Protein AF-A0A3B9V2V2-F1 (afdb_monomer)

Radius of gyration: 20.89 Å; Cα contacts (8 Å, |Δi|>4): 101; chains: 1; bounding box: 49×34×67 Å

Solvent-accessible surface area (backbone atoms only — not comparable to full-atom values): 7565 Å² total; per-residue (Å²): 134,82,87,67,61,62,62,59,53,50,52,55,47,56,77,64,36,74,60,54,59,53,50,50,52,48,49,52,52,49,53,48,48,67,77,40,52,89,53,51,57,28,72,75,66,72,53,63,90,64,72,67,82,76,51,96,62,40,66,53,38,53,55,37,10,54,26,52,71,70,73,42,82,70,58,86,73,35,63,84,42,43,74,61,19,50,52,49,24,52,36,51,76,71,72,45,60,74,63,61,51,54,65,50,51,46,53,53,48,53,53,49,29,53,51,33,22,52,51,25,25,75,74,68,34,64,68,42,5,63,75,58,73

pLDDT: mean 76.07, std 14.74, range [40.25, 96.0]

Foldseek 3Di:
DPPPPVVVVVVVVVLVDPVVVVVVVVVLVVVLCVVCVVLVVCVVPVDCPDADDQPPCNCLLLVLLVCVLVVHDRDDCSVVVVVSSVVNVVCVVVVGGPSVVSVVVVVVVVVVLQVQLVVLCVPPHNVRSVVRD

Secondary structure (DSSP, 8-state):
--TTHHHHHHHHHHHT-HHHHHHHHHHHHHHHHHHHHHHHHHHHHS--SS-----TTHHHHHHHHHHHHTTPPP-GGGGGGHHHHHHHHHHHHTT--GGGHHHHHHHHHHHHHHHHHHHHHHHH-HHHHHHH-

Structure (mmCIF, N/CA/C/O backbone):
data_AF-A0A3B9V2V2-F1
#
_entry.id   AF-A0A3B9V2V2-F1
#
loop_
_atom_site.group_PDB
_atom_site.id
_atom_site.type_symbol
_atom_site.label_atom_id
_atom_site.label_alt_id
_atom_site.label_comp_id
_atom_site.label_asym_id
_atom_site.label_entity_id
_atom_site.label_seq_id
_atom_site.pdbx_PDB_ins_code
_atom_site.Cartn_x
_atom_site.Cartn_y
_atom_site.Cartn_z
_atom_site.occupancy
_atom_site.B_iso_or_equiv
_atom_site.auth_seq_id
_atom_site.auth_comp_id
_atom_site.auth_asym_id
_atom_site.auth_atom_id
_atom_site.pdbx_PDB_model_num
ATOM 1 N N . MET A 1 1 ? -30.157 4.416 45.518 1.00 40.25 1 MET A N 1
ATOM 2 C CA . MET A 1 1 ? -28.997 5.048 44.842 1.00 40.25 1 MET A CA 1
ATOM 3 C C . MET A 1 1 ? -28.331 4.044 43.904 1.00 40.25 1 MET A C 1
ATOM 5 O O . MET A 1 1 ? -27.650 3.155 44.404 1.00 40.25 1 MET A O 1
ATOM 9 N N . PRO A 1 2 ? -28.497 4.127 42.573 1.00 45.81 2 PRO A N 1
ATOM 10 C CA . PRO A 1 2 ? -27.805 3.218 41.669 1.00 45.81 2 PRO A CA 1
ATOM 11 C C . PRO A 1 2 ? -26.429 3.802 41.303 1.00 45.81 2 PRO A C 1
ATOM 13 O O . PRO A 1 2 ? -26.309 4.652 40.427 1.00 45.81 2 PRO A O 1
ATOM 16 N N . LYS A 1 3 ? -25.365 3.344 41.975 1.00 50.94 3 LYS A N 1
ATOM 17 C CA . LYS A 1 3 ? -23.966 3.765 41.728 1.00 50.94 3 LYS A CA 1
ATOM 18 C C . LYS A 1 3 ? -23.361 3.228 40.408 1.00 50.94 3 LYS A C 1
ATOM 20 O O . LYS A 1 3 ? -22.206 3.509 40.110 1.00 50.94 3 LYS A O 1
ATOM 25 N N . GLY A 1 4 ? -24.118 2.475 39.601 1.00 50.97 4 GLY A N 1
ATOM 26 C CA . GLY A 1 4 ? -23.610 1.774 38.407 1.00 50.97 4 GLY A CA 1
ATOM 27 C C . GLY A 1 4 ? -23.836 2.459 37.050 1.00 50.97 4 GLY A C 1
ATOM 28 O O . GLY A 1 4 ? -23.168 2.113 36.079 1.00 50.97 4 GLY A O 1
ATOM 29 N N . LEU A 1 5 ? -24.741 3.441 36.955 1.00 50.25 5 LEU A N 1
ATOM 30 C CA . LEU A 1 5 ? -25.126 4.062 35.672 1.00 50.25 5 LEU A CA 1
ATOM 31 C C . LEU A 1 5 ? -24.109 5.095 35.150 1.00 50.25 5 LEU A C 1
ATOM 33 O O . LEU A 1 5 ? -23.993 5.291 33.941 1.00 50.25 5 LEU A O 1
ATOM 37 N N . GLY A 1 6 ? -23.326 5.718 36.037 1.00 54.25 6 GLY A N 1
ATOM 38 C CA . GLY A 1 6 ? -22.378 6.780 35.673 1.00 54.25 6 GLY A CA 1
ATOM 39 C C . GLY A 1 6 ? -21.171 6.301 34.859 1.00 54.25 6 GLY A C 1
ATOM 40 O O . GLY A 1 6 ? -20.802 6.944 33.881 1.00 54.25 6 GLY A O 1
ATOM 41 N N . ARG A 1 7 ? -20.580 5.144 35.201 1.00 54.62 7 ARG A N 1
ATOM 42 C CA . ARG A 1 7 ? -19.408 4.601 34.478 1.00 54.62 7 ARG A CA 1
ATOM 43 C C . ARG A 1 7 ? -19.747 4.146 33.062 1.00 54.62 7 ARG A C 1
ATOM 45 O O . ARG A 1 7 ? -18.973 4.400 32.147 1.00 54.62 7 ARG A O 1
ATOM 52 N N . ARG A 1 8 ? -20.910 3.514 32.879 1.00 52.88 8 ARG A N 1
ATOM 53 C CA . ARG A 1 8 ? -21.389 3.046 31.569 1.00 52.88 8 ARG A CA 1
ATOM 54 C C . ARG A 1 8 ? -21.654 4.226 30.624 1.00 52.88 8 ARG A C 1
ATOM 56 O O . ARG A 1 8 ? -21.234 4.186 29.473 1.00 52.88 8 ARG A O 1
ATOM 63 N N . ASN A 1 9 ? -22.241 5.308 31.142 1.00 54.72 9 ASN A N 1
ATOM 64 C CA . ASN A 1 9 ? -22.446 6.553 30.395 1.00 54.72 9 ASN A CA 1
ATOM 65 C C . ASN A 1 9 ? -21.149 7.316 30.100 1.00 54.72 9 ASN A C 1
ATOM 67 O O . ASN A 1 9 ? -21.037 7.917 29.036 1.00 54.72 9 ASN A O 1
ATOM 71 N N . LEU A 1 10 ? -20.162 7.285 31.001 1.00 59.78 10 LEU A N 1
ATOM 72 C CA . LEU A 1 10 ? -18.853 7.896 30.758 1.00 59.78 10 LEU A CA 1
ATOM 73 C C . LEU A 1 10 ? -18.091 7.159 29.647 1.00 59.78 10 LEU A C 1
ATOM 75 O O . LEU A 1 10 ? -17.550 7.801 28.754 1.00 59.78 10 LEU A O 1
ATOM 79 N N . PHE A 1 11 ? -18.110 5.822 29.659 1.00 59.09 11 PHE A N 1
ATOM 80 C CA . PHE A 1 11 ? -17.496 4.994 28.616 1.00 59.09 11 PHE A CA 1
ATOM 81 C C . PHE A 1 11 ? -18.161 5.205 27.251 1.00 59.09 11 PHE A C 1
ATOM 83 O O . PHE A 1 11 ? -17.473 5.386 26.252 1.00 59.09 11 PHE A O 1
ATOM 90 N N . LEU A 1 12 ? -19.497 5.251 27.208 1.00 57.34 12 LEU A N 1
ATOM 91 C CA . LEU A 1 12 ? -20.249 5.530 25.980 1.00 57.34 12 LEU A CA 1
ATOM 92 C C . LEU A 1 12 ? -20.009 6.952 25.450 1.00 57.34 12 LEU A C 1
ATOM 94 O O . LEU A 1 12 ? -19.950 7.133 24.234 1.00 57.34 12 LEU A O 1
ATOM 98 N N . ARG A 1 13 ? -19.830 7.942 26.339 1.00 58.06 13 ARG A N 1
ATOM 99 C CA . ARG A 1 13 ? -19.462 9.322 25.975 1.00 58.06 13 ARG A CA 1
ATOM 100 C C . ARG A 1 13 ? -18.031 9.439 25.464 1.00 58.06 13 ARG A C 1
ATOM 102 O O . ARG A 1 13 ? -17.817 10.138 24.483 1.00 58.06 13 ARG A O 1
ATOM 109 N N . LEU A 1 14 ? -17.078 8.747 26.089 1.00 57.69 14 LEU A N 1
ATOM 110 C CA . LEU A 1 14 ? -15.701 8.664 25.598 1.00 57.69 14 LEU A CA 1
ATOM 111 C C . LEU A 1 14 ? -15.674 8.018 24.212 1.00 57.69 14 LEU A C 1
ATOM 113 O O . LEU A 1 14 ? -15.084 8.581 23.309 1.00 57.69 14 LEU A O 1
ATOM 117 N N . LEU A 1 15 ? -16.409 6.925 23.995 1.00 55.62 15 LEU A N 1
ATOM 118 C CA . LEU A 1 15 ? -16.502 6.251 22.693 1.00 55.62 15 LEU A CA 1
ATOM 119 C C . LEU A 1 15 ? -17.176 7.103 21.596 1.00 55.62 15 LEU A C 1
ATOM 121 O O . LEU A 1 15 ? -16.993 6.832 20.414 1.00 55.62 15 LEU A O 1
ATOM 125 N N . HIS A 1 16 ? -17.969 8.112 21.975 1.00 56.38 16 HIS A N 1
ATOM 126 C CA . HIS A 1 16 ? -18.594 9.076 21.058 1.00 56.38 16 HIS A CA 1
ATOM 127 C C . HIS A 1 16 ? -17.773 10.345 20.841 1.00 56.38 16 HIS A C 1
ATOM 129 O O . HIS A 1 16 ? -18.225 11.252 20.145 1.00 56.38 16 HIS A O 1
ATOM 135 N N . TRP A 1 17 ? -16.586 10.427 21.434 1.00 58.00 17 TRP A N 1
ATOM 136 C CA . TRP A 1 17 ? -15.776 11.627 21.404 1.00 58.00 17 TRP A CA 1
ATOM 137 C C . TRP A 1 17 ? -15.146 11.786 20.009 1.00 58.00 17 TRP A C 1
ATOM 139 O O . TRP A 1 17 ? -14.308 10.965 19.637 1.00 58.00 17 TRP A O 1
ATOM 149 N N . PRO A 1 18 ? -15.492 12.828 19.229 1.00 59.84 18 PRO A N 1
ATOM 150 C CA . PRO A 1 18 ? -14.992 13.002 17.856 1.00 59.84 18 PRO A CA 1
ATOM 151 C C . PRO A 1 18 ? -13.461 13.125 17.799 1.00 59.84 18 PRO A C 1
ATOM 153 O O . PRO A 1 18 ? -12.827 12.813 16.797 1.00 59.84 18 PRO A O 1
ATOM 156 N N . HIS A 1 19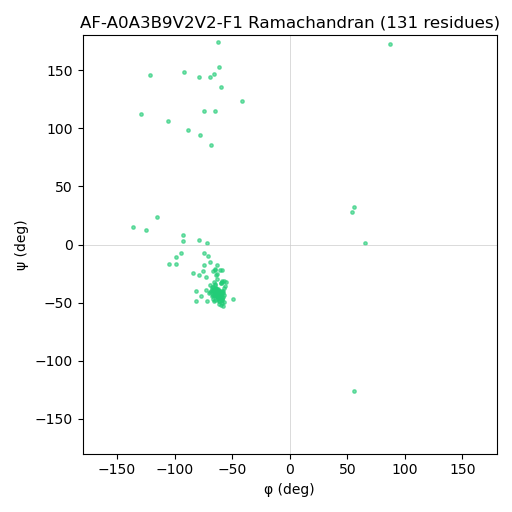 ? -12.844 13.516 18.914 1.00 63.72 19 HIS A N 1
ATOM 157 C CA . HIS A 1 19 ? -11.393 13.591 19.038 1.00 63.72 19 HIS A CA 1
ATOM 158 C C . HIS A 1 19 ? -10.703 12.224 19.178 1.00 63.72 19 HIS A C 1
ATOM 160 O O . HIS A 1 19 ? -9.512 12.163 18.913 1.00 63.72 19 HIS A O 1
ATOM 166 N N . LEU A 1 20 ? -11.395 11.130 19.537 1.00 64.56 20 LEU A N 1
ATOM 167 C CA . LEU A 1 20 ? -10.769 9.795 19.553 1.00 64.56 20 LEU A CA 1
ATOM 168 C C . LEU A 1 20 ? -10.397 9.325 18.146 1.00 64.56 20 LEU A C 1
ATOM 170 O O . LEU A 1 20 ? -9.324 8.763 17.959 1.00 64.56 20 LEU A O 1
ATOM 174 N N . GLU A 1 21 ? -11.259 9.586 17.164 1.00 62.75 21 GLU A N 1
ATOM 175 C CA . GLU A 1 21 ? -10.996 9.264 15.757 1.00 62.75 21 GLU A CA 1
ATOM 176 C C . GLU A 1 21 ? -9.813 10.087 15.233 1.00 62.75 21 GLU A C 1
ATOM 178 O O . GLU A 1 21 ? -8.908 9.548 14.599 1.00 62.75 21 GLU A O 1
ATOM 183 N N . LEU A 1 22 ? -9.753 11.372 15.603 1.00 66.94 22 LEU A N 1
ATOM 184 C CA . LEU A 1 22 ? -8.618 12.245 15.300 1.00 66.94 22 LEU A CA 1
ATOM 185 C C . LEU A 1 22 ? -7.320 11.778 15.973 1.00 66.94 22 LEU A C 1
ATOM 187 O O . LEU A 1 22 ? -6.267 11.804 15.344 1.00 66.94 22 LEU A O 1
ATOM 191 N N . CYS A 1 23 ? -7.383 11.334 17.232 1.00 71.56 23 CYS A N 1
ATOM 192 C CA . CYS A 1 23 ? -6.238 10.778 17.950 1.00 71.56 23 CYS A CA 1
ATOM 193 C C . CYS A 1 23 ? -5.751 9.472 17.312 1.00 71.56 23 CYS A C 1
ATOM 195 O O . CYS A 1 23 ? -4.546 9.294 17.172 1.00 71.56 23 CYS A O 1
ATOM 197 N N . GLY A 1 24 ? -6.658 8.586 16.890 1.00 69.62 24 GLY A N 1
ATOM 198 C CA . GLY A 1 24 ? -6.309 7.354 16.177 1.00 69.62 24 GLY A CA 1
ATOM 199 C C . GLY A 1 24 ? -5.630 7.636 14.837 1.00 69.62 24 GLY A C 1
ATOM 200 O O . GLY A 1 24 ? -4.571 7.080 14.551 1.00 69.62 24 GLY A O 1
ATOM 201 N N . LEU A 1 25 ? -6.175 8.576 14.058 1.00 68.69 25 LEU A N 1
ATOM 202 C CA . LEU A 1 25 ? -5.571 9.027 12.803 1.00 68.69 25 LEU A CA 1
ATOM 203 C C . LEU A 1 25 ? -4.185 9.651 13.034 1.00 68.69 25 LEU A C 1
ATOM 205 O O . LEU A 1 25 ? -3.241 9.339 12.312 1.00 68.69 25 LEU A O 1
ATOM 209 N N . LEU A 1 26 ? -4.045 10.493 14.062 1.00 75.06 26 LEU A N 1
ATOM 210 C CA . LEU A 1 26 ? -2.762 11.075 14.462 1.00 75.06 26 LEU A CA 1
ATOM 211 C C . LEU A 1 26 ? -1.744 9.994 14.819 1.00 75.06 26 LEU A C 1
ATOM 213 O O . LEU A 1 26 ? -0.623 10.053 14.331 1.00 75.06 26 LEU A O 1
ATOM 217 N N . VAL A 1 27 ? -2.131 8.990 15.609 1.00 78.00 27 VAL A N 1
ATOM 218 C CA . VAL A 1 27 ? -1.252 7.868 15.963 1.00 78.00 27 VAL A CA 1
ATOM 219 C C . VAL A 1 27 ? -0.831 7.096 14.715 1.00 78.00 27 VAL A C 1
ATOM 221 O O . VAL A 1 27 ? 0.359 6.837 14.557 1.00 78.00 27 VAL A O 1
ATOM 224 N N . LEU A 1 28 ? -1.754 6.785 13.800 1.00 71.56 28 LEU A N 1
ATOM 225 C CA . LEU A 1 28 ? -1.438 6.108 12.536 1.00 71.56 28 LEU A CA 1
ATOM 226 C C . LEU A 1 28 ? -0.444 6.914 11.689 1.00 71.56 28 LEU A C 1
ATOM 228 O O . LEU A 1 28 ? 0.566 6.369 11.243 1.00 71.56 28 LEU A O 1
ATOM 232 N N . ILE A 1 29 ? -0.682 8.218 11.525 1.00 72.88 29 ILE A N 1
ATOM 233 C CA . ILE A 1 29 ? 0.215 9.119 10.790 1.00 72.88 29 ILE A CA 1
ATOM 234 C C . ILE A 1 29 ? 1.579 9.209 11.485 1.00 72.88 29 ILE A C 1
ATOM 236 O O . ILE A 1 29 ? 2.612 9.126 10.827 1.00 72.88 29 ILE A O 1
ATOM 240 N N . THR A 1 30 ? 1.618 9.345 12.811 1.00 76.75 30 THR A N 1
ATOM 241 C CA . THR A 1 30 ? 2.871 9.427 13.574 1.00 76.75 30 THR A CA 1
ATOM 242 C C . THR A 1 30 ? 3.669 8.129 13.491 1.00 76.75 30 THR A C 1
ATOM 244 O O . THR A 1 30 ? 4.859 8.175 13.189 1.00 76.75 30 THR A O 1
ATOM 247 N N . VAL A 1 31 ? 3.040 6.969 13.709 1.00 75.38 31 VAL A N 1
ATOM 248 C CA . VAL A 1 31 ? 3.694 5.657 13.579 1.00 75.38 31 VAL A CA 1
ATOM 249 C C . VAL A 1 31 ? 4.243 5.486 12.170 1.00 75.38 31 VAL A C 1
ATOM 251 O O . VAL A 1 31 ? 5.376 5.037 12.007 1.00 75.38 31 VAL A O 1
ATOM 254 N N . PHE A 1 32 ? 3.481 5.895 11.159 1.00 72.94 32 PHE A N 1
ATOM 255 C CA . PHE A 1 32 ? 3.936 5.862 9.783 1.00 72.94 32 PHE A CA 1
ATOM 256 C C . PHE A 1 32 ? 5.167 6.742 9.540 1.00 72.94 32 PHE A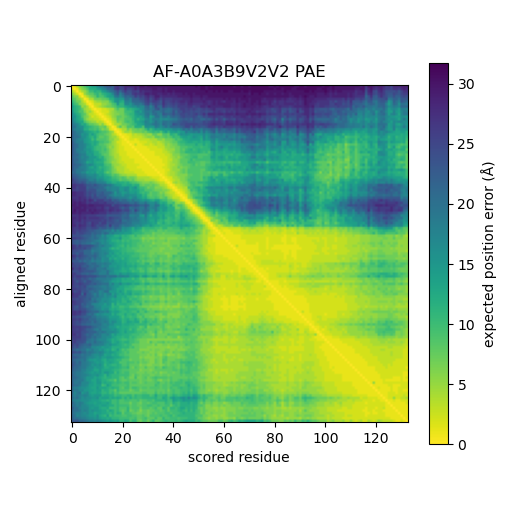 C 1
ATOM 258 O O . PHE A 1 32 ? 6.159 6.261 8.992 1.00 72.94 32 PHE A O 1
ATOM 265 N N . LEU A 1 33 ? 5.120 8.012 9.952 1.00 72.94 33 LEU A N 1
ATOM 266 C CA . LEU A 1 33 ? 6.235 8.942 9.775 1.00 72.94 33 LEU A CA 1
ATOM 267 C C . LEU A 1 33 ? 7.484 8.434 10.498 1.00 72.94 33 LEU A C 1
ATOM 269 O O . LEU A 1 33 ? 8.565 8.465 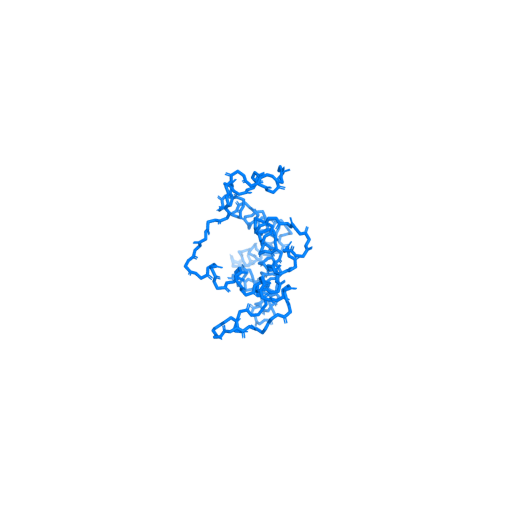9.925 1.00 72.94 33 LEU A O 1
ATOM 273 N N . ILE A 1 34 ? 7.337 7.891 11.711 1.00 74.81 34 ILE A N 1
ATOM 274 C CA . ILE A 1 34 ? 8.445 7.299 12.472 1.00 74.81 34 ILE A CA 1
ATOM 275 C C . ILE A 1 34 ? 9.005 6.066 11.767 1.00 74.81 34 ILE A C 1
ATOM 277 O O . ILE A 1 34 ? 10.216 5.905 11.697 1.00 74.81 34 ILE A O 1
ATOM 281 N N . ARG A 1 35 ? 8.161 5.173 11.244 1.00 68.94 35 ARG A N 1
ATOM 282 C CA . ARG A 1 35 ? 8.638 3.957 10.566 1.00 68.94 35 ARG A CA 1
ATOM 283 C C . ARG A 1 35 ? 9.376 4.254 9.268 1.00 68.94 35 ARG A C 1
ATOM 285 O O . ARG A 1 35 ? 10.185 3.436 8.849 1.00 68.94 35 ARG A O 1
ATOM 292 N N . ASN A 1 36 ? 9.115 5.410 8.667 1.00 67.00 36 ASN A N 1
ATOM 293 C CA . ASN A 1 36 ? 9.582 5.722 7.327 1.00 67.00 36 ASN A CA 1
ATOM 294 C C . ASN A 1 36 ? 10.394 7.015 7.225 1.00 67.00 36 ASN A C 1
ATOM 296 O O . ASN A 1 36 ? 10.658 7.479 6.118 1.00 67.00 36 ASN A O 1
ATOM 300 N N . TYR A 1 37 ? 10.812 7.597 8.352 1.00 69.69 37 TYR A N 1
ATOM 301 C CA . TYR A 1 37 ? 11.462 8.911 8.385 1.00 69.69 37 TYR A CA 1
ATOM 302 C C . TYR A 1 37 ? 12.706 8.998 7.489 1.00 69.69 37 TYR A C 1
ATOM 304 O O . TYR A 1 37 ? 12.959 10.041 6.895 1.00 69.69 37 TYR A O 1
ATOM 312 N N . HIS A 1 38 ? 13.436 7.889 7.336 1.00 60.91 38 HIS A N 1
ATOM 313 C CA . HIS A 1 38 ? 14.603 7.780 6.460 1.00 60.91 38 HIS A CA 1
ATOM 314 C C . HIS A 1 38 ? 14.285 7.980 4.969 1.00 60.91 38 HIS A C 1
ATOM 316 O O . HIS A 1 38 ? 15.156 8.389 4.211 1.00 60.91 38 HIS A O 1
ATOM 322 N N . VAL A 1 39 ? 13.047 7.707 4.552 1.00 60.59 39 VAL A N 1
ATOM 323 C CA . VAL A 1 39 ? 12.599 7.744 3.148 1.00 60.59 39 VAL A CA 1
ATOM 324 C C . VAL A 1 39 ? 11.756 8.994 2.864 1.00 60.59 39 VAL A C 1
ATOM 326 O O . VAL A 1 39 ? 11.605 9.409 1.718 1.00 60.59 39 VAL A O 1
ATOM 329 N N . VAL A 1 40 ? 11.248 9.666 3.906 1.00 62.81 40 VAL A N 1
ATOM 330 C CA . VAL A 1 40 ? 10.479 10.918 3.774 1.00 62.81 40 VAL A CA 1
ATOM 331 C C . VAL A 1 40 ? 11.291 12.017 3.073 1.00 62.81 40 VAL A C 1
ATOM 333 O O . VAL A 1 40 ? 10.721 12.799 2.317 1.00 62.81 40 VAL A O 1
ATOM 336 N N . GLY A 1 41 ? 12.617 12.047 3.245 1.00 56.38 41 GLY A N 1
ATOM 337 C CA . GLY A 1 41 ? 13.494 12.966 2.507 1.00 56.38 41 GLY A CA 1
ATOM 338 C C . GLY A 1 41 ? 13.420 12.774 0.986 1.00 56.38 41 GLY A C 1
ATOM 339 O O . GLY A 1 41 ? 13.295 13.752 0.250 1.00 56.38 41 GLY A O 1
ATOM 340 N N . ALA A 1 42 ? 13.380 11.526 0.511 1.00 58.12 42 ALA A N 1
ATOM 341 C CA . ALA A 1 42 ? 13.276 11.216 -0.916 1.00 58.12 42 ALA A CA 1
ATOM 342 C C . ALA A 1 42 ? 11.934 11.671 -1.524 1.00 58.12 42 ALA A C 1
ATOM 344 O O . ALA A 1 42 ? 11.892 12.119 -2.670 1.00 58.12 42 ALA A O 1
ATOM 345 N N . LEU A 1 43 ? 10.849 11.641 -0.737 1.00 58.53 43 LEU A N 1
ATOM 346 C CA . LEU A 1 43 ? 9.532 12.155 -1.140 1.00 58.53 43 LEU A CA 1
ATOM 347 C C . LEU A 1 43 ? 9.507 13.681 -1.312 1.00 58.53 43 LEU A C 1
ATOM 349 O O . LEU A 1 43 ? 8.812 14.181 -2.192 1.00 58.53 43 LEU A O 1
ATOM 353 N N . VAL A 1 44 ? 10.239 14.422 -0.475 1.00 60.31 44 VAL A N 1
ATOM 354 C CA . VAL A 1 44 ? 10.239 15.896 -0.487 1.00 60.31 44 VAL A CA 1
ATOM 355 C C . VAL A 1 44 ? 11.162 16.451 -1.566 1.00 60.31 44 VAL A C 1
ATOM 357 O O . VAL A 1 44 ? 10.819 17.431 -2.225 1.00 60.31 44 VAL A O 1
ATOM 360 N N . PHE A 1 45 ? 12.326 15.835 -1.756 1.00 56.91 45 PHE A N 1
ATOM 361 C CA . PHE A 1 45 ? 13.348 16.371 -2.651 1.00 56.91 45 PHE A CA 1
ATOM 362 C C . PHE A 1 45 ? 13.346 15.722 -4.036 1.00 56.91 45 PHE A C 1
ATOM 364 O O . PHE A 1 45 ? 14.019 16.221 -4.931 1.00 56.91 45 PHE A O 1
ATOM 371 N N . GLY A 1 46 ? 12.607 14.623 -4.241 1.00 51.53 46 GLY A N 1
ATOM 372 C CA . GLY A 1 46 ? 12.579 13.890 -5.513 1.00 51.53 46 GLY A CA 1
ATOM 373 C C . GLY A 1 46 ? 13.918 13.242 -5.890 1.00 51.53 46 GLY A C 1
ATOM 374 O O . GLY A 1 46 ? 14.024 12.607 -6.937 1.00 51.53 46 GLY A O 1
ATOM 375 N N . VAL A 1 47 ? 14.932 13.388 -5.035 1.00 50.88 47 VAL A N 1
ATOM 376 C CA . VAL A 1 47 ? 16.249 12.778 -5.154 1.00 50.88 47 VAL A CA 1
ATOM 377 C C . VAL A 1 47 ? 16.295 11.666 -4.118 1.00 50.88 47 VAL A C 1
ATOM 379 O O . VAL A 1 47 ? 16.342 11.922 -2.915 1.00 50.88 47 VAL A O 1
ATOM 382 N N . ALA A 1 48 ? 16.222 10.424 -4.585 1.00 50.34 48 ALA A N 1
ATOM 383 C CA . ALA A 1 48 ? 16.435 9.259 -3.744 1.00 50.34 48 ALA A CA 1
ATOM 384 C C . ALA A 1 48 ? 17.916 9.222 -3.327 1.00 50.34 48 ALA A C 1
ATOM 386 O O . ALA A 1 48 ? 18.736 8.599 -3.994 1.00 50.34 48 ALA A O 1
ATOM 387 N N . GLU A 1 49 ? 18.286 9.926 -2.252 1.00 45.09 49 GLU A N 1
ATOM 388 C CA . GLU A 1 49 ? 19.617 9.769 -1.637 1.00 45.09 49 GLU A CA 1
ATOM 389 C C . GLU A 1 49 ? 19.795 8.359 -1.050 1.00 45.09 49 GLU A C 1
ATOM 391 O O . GLU A 1 49 ? 20.917 7.872 -0.930 1.00 45.09 49 GL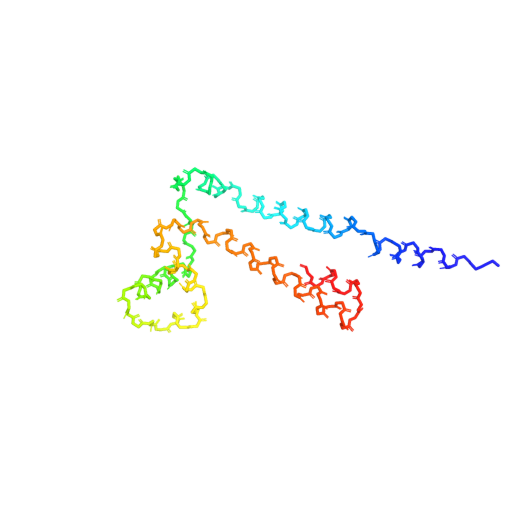U A O 1
ATOM 396 N N . PHE A 1 50 ? 18.685 7.671 -0.765 1.00 48.75 50 PHE A N 1
ATOM 397 C CA . PHE A 1 50 ? 18.652 6.279 -0.341 1.00 48.75 50 PHE A CA 1
ATOM 398 C C . PHE A 1 50 ? 17.656 5.515 -1.218 1.00 48.75 50 PHE A C 1
ATOM 400 O O . PHE A 1 50 ? 16.461 5.789 -1.127 1.00 48.75 50 PHE A O 1
ATOM 407 N N . PRO A 1 51 ? 18.101 4.583 -2.080 1.00 54.56 51 PRO A N 1
ATOM 408 C CA . PRO A 1 51 ? 17.171 3.721 -2.798 1.00 54.56 51 PRO A CA 1
ATOM 409 C C . PRO A 1 51 ? 16.344 2.921 -1.786 1.00 54.56 51 PRO A C 1
ATOM 411 O O . PRO A 1 51 ? 16.911 2.402 -0.823 1.00 54.56 51 PRO A O 1
ATOM 414 N N . ALA A 1 52 ? 15.025 2.814 -1.999 1.00 58.09 52 ALA A N 1
ATOM 415 C CA . ALA A 1 52 ? 14.165 1.915 -1.230 1.00 58.09 52 ALA A CA 1
ATOM 416 C C . ALA A 1 52 ? 14.860 0.565 -1.003 1.00 58.09 52 ALA A C 1
ATOM 418 O O . ALA A 1 52 ? 15.266 -0.099 -1.962 1.00 58.09 52 ALA A O 1
ATOM 419 N N . ASP A 1 53 ? 15.005 0.177 0.265 1.00 58.81 53 ASP A N 1
ATOM 420 C CA . ASP A 1 53 ? 15.770 -1.010 0.623 1.00 58.81 53 ASP A CA 1
ATOM 421 C C . ASP A 1 53 ? 15.068 -2.253 0.058 1.00 58.81 53 ASP A C 1
ATOM 423 O O . ASP A 1 53 ? 13.912 -2.567 0.375 1.00 58.81 53 ASP A O 1
ATOM 427 N N . LEU A 1 54 ? 15.733 -2.926 -0.880 1.00 66.38 54 LEU A N 1
ATOM 428 C CA . LEU A 1 54 ? 15.141 -4.033 -1.613 1.00 66.38 54 LEU A CA 1
ATOM 429 C C . LEU A 1 54 ? 15.157 -5.281 -0.723 1.00 66.38 54 LEU A C 1
ATOM 431 O O . LEU A 1 54 ? 16.126 -6.033 -0.687 1.00 66.38 54 LEU A O 1
ATOM 435 N N . GLY A 1 55 ? 14.051 -5.516 -0.018 1.00 71.81 55 GLY A N 1
ATOM 436 C CA . GLY A 1 55 ? 13.797 -6.766 0.701 1.00 71.81 55 GLY A CA 1
ATOM 437 C C . GLY A 1 55 ? 13.720 -8.007 -0.206 1.00 71.81 55 GLY A C 1
ATOM 438 O O . GLY A 1 55 ? 13.714 -7.925 -1.434 1.00 71.81 55 GLY A O 1
ATOM 439 N N . GLY A 1 56 ? 13.617 -9.192 0.406 1.00 79.44 56 GLY A N 1
ATOM 440 C CA . GLY A 1 56 ? 13.785 -10.481 -0.287 1.00 79.44 56 GLY A CA 1
ATOM 441 C C . GLY A 1 56 ? 12.854 -10.737 -1.483 1.00 79.44 56 GLY A C 1
ATOM 442 O O . GLY A 1 56 ? 13.260 -11.385 -2.445 1.00 79.44 56 GLY A O 1
ATOM 443 N N . ASP A 1 57 ? 11.631 -10.201 -1.469 1.00 84.62 57 ASP A N 1
ATOM 444 C CA . ASP A 1 57 ? 10.706 -10.315 -2.604 1.00 84.62 57 ASP A CA 1
ATOM 445 C C . ASP A 1 57 ? 10.757 -9.114 -3.564 1.00 84.62 57 ASP A C 1
ATOM 447 O O . ASP A 1 57 ? 10.155 -9.170 -4.638 1.00 84.62 57 ASP A O 1
ATOM 451 N N . SER A 1 58 ? 11.484 -8.043 -3.236 1.00 84.56 58 SER A N 1
ATOM 452 C CA . SER A 1 58 ? 11.462 -6.793 -4.003 1.00 84.56 58 SER A CA 1
ATOM 453 C C . SER A 1 58 ? 11.874 -6.996 -5.456 1.00 84.56 58 SER A C 1
ATOM 455 O O . SER A 1 58 ? 11.205 -6.479 -6.347 1.00 84.56 58 SER A O 1
ATOM 457 N N . GLY A 1 59 ? 12.878 -7.841 -5.717 1.00 86.94 59 GLY A N 1
ATOM 458 C CA . GLY A 1 59 ? 13.286 -8.188 -7.082 1.00 86.94 59 GLY A CA 1
ATOM 459 C C . GLY A 1 59 ? 12.169 -8.832 -7.912 1.00 86.94 59 GLY A C 1
ATOM 46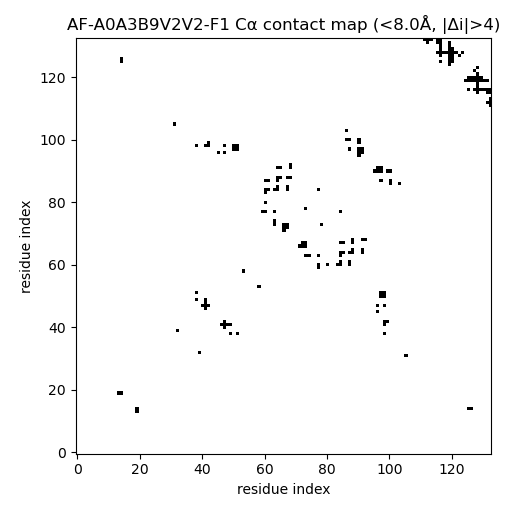0 O O . GLY A 1 59 ? 12.077 -8.594 -9.114 1.00 86.94 59 GLY A O 1
ATOM 461 N N . ARG A 1 60 ? 11.268 -9.608 -7.290 1.00 90.62 60 ARG A N 1
ATOM 462 C CA . ARG A 1 60 ? 10.109 -10.205 -7.978 1.00 90.62 60 ARG A CA 1
ATOM 463 C C . ARG A 1 60 ? 9.126 -9.128 -8.425 1.00 90.62 60 ARG A C 1
ATOM 465 O O . ARG A 1 60 ? 8.561 -9.238 -9.511 1.00 90.62 60 ARG A O 1
ATOM 472 N N . TYR A 1 61 ? 8.916 -8.122 -7.585 1.00 90.62 61 TYR A N 1
ATOM 473 C CA . TYR A 1 61 ? 7.947 -7.062 -7.834 1.00 90.62 61 TYR A CA 1
ATOM 474 C C . TYR A 1 61 ? 8.469 -6.042 -8.845 1.00 90.62 61 TYR A C 1
ATOM 476 O O . TYR A 1 61 ? 7.746 -5.703 -9.777 1.00 90.62 61 TYR A O 1
ATOM 484 N N . THR A 1 62 ? 9.726 -5.611 -8.711 1.00 90.19 62 THR A N 1
ATOM 485 C CA . THR A 1 62 ? 10.349 -4.652 -9.635 1.00 90.19 62 THR A CA 1
ATOM 486 C C . THR A 1 62 ? 10.518 -5.250 -11.031 1.00 90.19 62 THR A C 1
ATOM 488 O O . THR A 1 62 ? 10.062 -4.654 -12.000 1.00 90.19 62 THR A O 1
ATOM 491 N N . SER A 1 63 ? 11.031 -6.482 -11.147 1.00 91.69 63 SER A N 1
ATOM 492 C CA . SER A 1 63 ? 11.119 -7.168 -12.450 1.00 91.69 63 SER A CA 1
ATOM 493 C C . SER A 1 63 ? 9.749 -7.466 -13.066 1.00 91.69 63 SER A C 1
ATOM 495 O O . SER A 1 63 ? 9.592 -7.424 -14.284 1.00 91.69 63 SER A O 1
ATOM 497 N N . GLY A 1 64 ? 8.737 -7.756 -12.242 1.00 93.69 64 GLY A N 1
ATOM 498 C CA . GLY A 1 64 ? 7.358 -7.899 -12.704 1.00 93.69 64 GLY A CA 1
ATOM 499 C C . GLY A 1 64 ? 6.798 -6.589 -13.262 1.00 93.69 64 GLY A C 1
ATOM 500 O O . GLY A 1 64 ? 6.096 -6.606 -14.270 1.00 93.69 64 GLY A O 1
ATOM 501 N N . ALA A 1 65 ? 7.139 -5.455 -12.646 1.00 92.81 65 ALA A N 1
ATOM 502 C CA . ALA A 1 65 ? 6.744 -4.133 -13.118 1.00 92.81 65 ALA A CA 1
ATOM 503 C C . ALA A 1 65 ? 7.421 -3.772 -14.447 1.00 92.81 65 ALA A C 1
ATOM 505 O O . ALA A 1 65 ? 6.740 -3.325 -15.367 1.00 92.81 65 ALA A O 1
ATOM 506 N N . ASP A 1 66 ? 8.724 -4.034 -14.584 1.00 92.12 66 ASP A N 1
ATOM 507 C CA . ASP A 1 66 ? 9.457 -3.813 -15.838 1.00 92.12 66 ASP A CA 1
ATOM 508 C C . ASP A 1 66 ? 8.881 -4.660 -16.986 1.00 92.12 66 ASP A C 1
ATOM 510 O O . ASP A 1 66 ? 8.707 -4.165 -18.103 1.00 92.12 66 ASP A O 1
ATOM 514 N N . ARG A 1 67 ? 8.503 -5.914 -16.696 1.00 94.56 67 ARG A N 1
ATOM 515 C CA . ARG A 1 67 ? 7.800 -6.793 -17.643 1.00 94.56 67 ARG A CA 1
ATOM 516 C C . ARG A 1 67 ? 6.448 -6.230 -18.047 1.00 94.56 67 ARG A C 1
ATOM 518 O O . ARG A 1 67 ? 6.155 -6.169 -19.234 1.00 94.56 67 ARG A O 1
ATOM 525 N N . TRP A 1 68 ? 5.655 -5.773 -17.079 1.00 95.06 68 TRP A N 1
ATOM 526 C CA . TRP A 1 68 ? 4.351 -5.173 -17.351 1.00 95.06 68 TRP A CA 1
ATOM 527 C C . TRP A 1 68 ? 4.464 -3.951 -18.271 1.00 95.06 68 TRP A C 1
ATOM 529 O O . TRP A 1 68 ? 3.741 -3.853 -19.258 1.00 95.06 68 TRP A O 1
ATOM 539 N N . VAL A 1 69 ? 5.405 -3.044 -17.986 1.00 93.75 69 VAL A N 1
ATOM 540 C CA . VAL A 1 69 ? 5.653 -1.847 -18.809 1.00 93.75 69 VAL A CA 1
ATOM 541 C C . VAL A 1 69 ? 6.147 -2.219 -20.210 1.00 93.75 69 VAL A C 1
ATOM 543 O O . VAL A 1 69 ? 5.741 -1.598 -21.188 1.00 93.75 69 VAL A O 1
ATOM 546 N N . SER A 1 70 ? 6.970 -3.263 -20.321 1.00 94.75 70 SER A N 1
ATOM 547 C CA . SER A 1 70 ? 7.473 -3.786 -21.602 1.00 94.75 70 SER A CA 1
ATOM 548 C C . SER A 1 70 ? 6.458 -4.661 -22.350 1.00 94.75 70 SER A C 1
ATOM 550 O O . SER A 1 70 ? 6.780 -5.213 -23.400 1.00 94.75 70 SE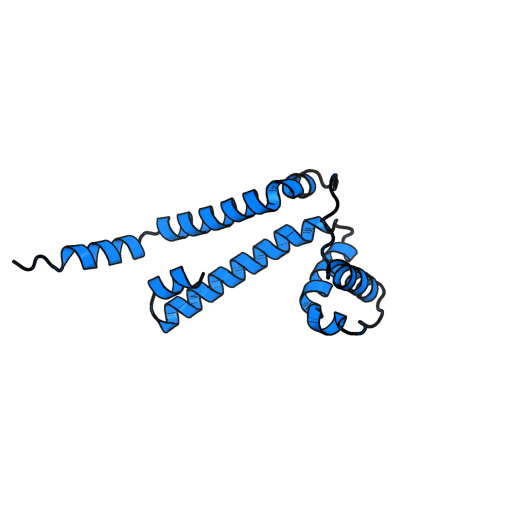R A O 1
ATOM 552 N N . ASN A 1 71 ? 5.232 -4.789 -21.829 1.00 94.50 71 ASN A N 1
ATOM 553 C CA . ASN A 1 71 ? 4.176 -5.654 -22.354 1.00 94.50 71 ASN A CA 1
ATOM 554 C C . ASN A 1 71 ? 4.595 -7.138 -22.470 1.00 94.50 71 ASN A C 1
ATOM 556 O O . ASN A 1 71 ? 4.153 -7.870 -23.356 1.00 94.50 71 ASN A O 1
ATOM 560 N N . GLU A 1 72 ? 5.464 -7.583 -21.563 1.00 96.00 72 GLU A N 1
ATOM 561 C CA . GLU A 1 72 ? 5.876 -8.973 -21.403 1.00 96.00 72 GLU A CA 1
ATOM 562 C C . GLU A 1 72 ? 4.979 -9.700 -20.386 1.00 96.00 72 GLU A C 1
ATOM 564 O O . GLU A 1 72 ? 4.515 -9.104 -19.408 1.00 96.00 72 GLU A O 1
ATOM 569 N N . PRO A 1 73 ? 4.756 -11.018 -20.547 1.00 94.25 73 PRO A N 1
ATOM 570 C CA . PRO A 1 73 ? 3.946 -11.780 -19.604 1.00 94.25 73 PRO A CA 1
ATOM 571 C C . PRO A 1 73 ? 4.607 -11.861 -18.221 1.00 94.25 73 PRO A C 1
ATOM 573 O O . PRO A 1 73 ? 5.826 -11.985 -18.102 1.00 94.25 73 PRO A O 1
ATOM 576 N N . LEU A 1 74 ? 3.806 -11.876 -17.156 1.00 94.88 74 LEU A N 1
ATOM 577 C CA . LEU A 1 74 ? 4.300 -12.181 -15.809 1.00 94.88 74 LEU A CA 1
ATOM 578 C C . LEU A 1 74 ? 4.697 -13.660 -15.704 1.00 94.88 74 LEU A C 1
ATOM 580 O O . LEU A 1 74 ? 4.042 -14.530 -16.275 1.00 94.88 74 LEU A O 1
ATOM 584 N N . VAL A 1 75 ? 5.757 -13.956 -14.949 1.00 94.44 75 VAL A N 1
ATOM 585 C CA . VAL A 1 75 ? 6.319 -15.312 -14.828 1.00 94.44 75 VAL A CA 1
ATOM 586 C C . VAL A 1 75 ? 6.342 -15.832 -13.396 1.00 94.44 75 VAL A C 1
ATOM 588 O O . VAL A 1 75 ? 6.566 -15.101 -12.427 1.00 94.44 75 VAL A O 1
ATOM 591 N N . GLY A 1 76 ? 6.134 -17.144 -13.261 1.00 91.50 76 GLY A N 1
ATOM 592 C CA . GLY A 1 76 ? 6.189 -17.849 -11.984 1.00 91.50 76 GLY A CA 1
ATOM 593 C C . GLY A 1 76 ? 5.234 -17.249 -10.953 1.00 91.50 76 GLY A C 1
ATOM 594 O O . GLY A 1 76 ? 4.043 -17.087 -11.206 1.00 91.50 76 GLY A O 1
ATOM 595 N N . LYS A 1 77 ? 5.767 -16.891 -9.780 1.00 91.00 77 LYS A N 1
ATOM 596 C CA . LYS A 1 77 ? 4.971 -16.316 -8.687 1.00 91.00 77 LYS A CA 1
ATOM 597 C C . LYS A 1 77 ? 4.553 -14.859 -8.906 1.00 91.00 77 LYS A C 1
ATOM 599 O O . LYS A 1 77 ? 3.774 -14.366 -8.104 1.00 91.00 77 LYS A O 1
ATOM 604 N N . GLN A 1 78 ? 5.031 -14.159 -9.941 1.00 93.50 78 GLN A N 1
ATOM 605 C CA . GLN A 1 78 ? 4.697 -12.741 -10.159 1.00 93.50 78 GLN A CA 1
ATOM 606 C C . GLN A 1 78 ? 3.183 -12.512 -10.286 1.00 93.50 78 GLN A C 1
ATOM 608 O O . GLN A 1 78 ? 2.661 -11.573 -9.693 1.00 93.50 78 GLN A O 1
ATOM 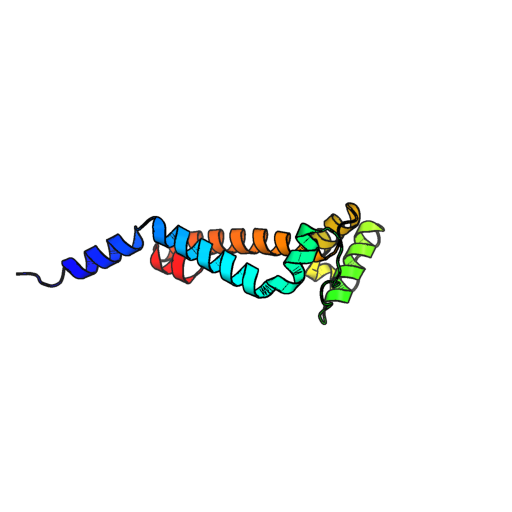613 N N . ALA A 1 79 ? 2.463 -13.404 -10.972 1.00 91.44 79 ALA A N 1
ATOM 614 C CA . ALA A 1 79 ? 1.018 -13.279 -11.174 1.00 91.44 79 ALA A CA 1
ATOM 615 C C . ALA A 1 79 ? 0.213 -13.223 -9.858 1.00 91.44 79 ALA A C 1
ATOM 617 O O . ALA A 1 79 ? -0.799 -12.532 -9.787 1.00 91.44 79 ALA A O 1
ATOM 618 N N . SER A 1 80 ? 0.683 -13.880 -8.790 1.00 93.44 80 SER A N 1
ATOM 619 C CA . SER A 1 80 ? 0.041 -13.838 -7.465 1.00 93.44 80 SER A CA 1
ATOM 620 C C . SER A 1 80 ? 0.151 -12.476 -6.771 1.00 93.44 80 SER A C 1
ATOM 622 O O . SER A 1 80 ? -0.575 -12.220 -5.816 1.00 93.44 80 SER A O 1
ATOM 624 N N . TYR A 1 81 ? 1.038 -11.601 -7.249 1.00 92.75 81 TYR A N 1
ATOM 625 C CA . TYR A 1 81 ? 1.285 -10.266 -6.699 1.00 92.75 81 TYR A CA 1
ATOM 626 C C . TYR A 1 81 ? 0.907 -9.159 -7.687 1.00 92.75 81 TYR A C 1
ATOM 628 O O . TYR A 1 81 ? 1.425 -8.045 -7.596 1.00 92.75 81 TYR A O 1
ATOM 636 N N . LEU A 1 82 ? -0.000 -9.456 -8.627 1.00 92.88 82 LEU A N 1
ATOM 637 C CA . LEU A 1 82 ? -0.397 -8.548 -9.702 1.00 92.88 82 LEU A CA 1
ATOM 638 C C . LEU A 1 82 ? -0.746 -7.147 -9.186 1.00 92.88 82 LEU A C 1
ATOM 640 O O . LEU A 1 82 ? -0.231 -6.171 -9.712 1.00 92.88 82 LEU A O 1
ATOM 644 N N . GLY A 1 83 ? -1.552 -7.036 -8.127 1.00 91.31 83 GLY A N 1
ATOM 645 C CA . GLY A 1 83 ? -1.956 -5.732 -7.588 1.00 91.31 83 GLY A CA 1
ATOM 646 C C . GLY A 1 83 ? -0.768 -4.845 -7.198 1.00 91.31 83 GLY A C 1
ATOM 647 O O . GLY A 1 83 ? -0.733 -3.670 -7.552 1.00 91.31 83 GLY A O 1
ATOM 648 N N . TYR A 1 84 ? 0.240 -5.415 -6.535 1.00 90.81 84 TYR A N 1
ATOM 649 C CA . TYR A 1 84 ? 1.437 -4.666 -6.149 1.00 90.81 84 TYR A CA 1
ATOM 650 C C . TYR A 1 84 ? 2.337 -4.357 -7.352 1.00 90.81 84 TYR A C 1
ATOM 652 O O . TYR A 1 84 ? 2.850 -3.247 -7.475 1.00 90.81 84 TYR A O 1
ATOM 660 N N . ILE A 1 85 ? 2.472 -5.305 -8.284 1.00 94.06 85 ILE A N 1
ATOM 661 C CA . ILE A 1 85 ? 3.207 -5.103 -9.541 1.00 94.06 85 ILE A CA 1
ATOM 662 C C . ILE A 1 85 ? 2.604 -3.954 -10.356 1.00 94.06 85 ILE A C 1
ATOM 664 O O . ILE A 1 85 ? 3.352 -3.135 -10.880 1.00 94.06 85 ILE A O 1
ATOM 668 N N . LEU A 1 86 ? 1.275 -3.845 -10.422 1.00 93.88 86 LEU A N 1
ATOM 669 C CA . LEU A 1 86 ? 0.595 -2.757 -11.129 1.00 93.88 86 LEU A CA 1
ATOM 670 C C . LEU A 1 86 ? 0.884 -1.387 -10.509 1.00 93.88 86 LEU A C 1
ATOM 672 O O . LEU A 1 86 ? 1.082 -0.423 -11.245 1.00 93.88 86 LEU A O 1
ATOM 676 N N . VAL A 1 87 ? 0.959 -1.298 -9.177 1.00 92.38 87 VAL A N 1
ATOM 677 C CA . VAL A 1 87 ? 1.370 -0.060 -8.495 1.00 92.38 87 VAL A CA 1
ATOM 678 C C . VAL A 1 87 ? 2.778 0.335 -8.932 1.00 92.38 87 VAL A C 1
ATOM 680 O O . VAL A 1 87 ? 2.987 1.458 -9.388 1.00 92.38 87 VAL A O 1
ATOM 683 N N . LEU A 1 88 ? 3.735 -0.592 -8.850 1.00 91.12 88 LEU A N 1
ATOM 684 C CA . LEU A 1 88 ? 5.121 -0.334 -9.242 1.00 91.12 88 LEU A CA 1
ATOM 685 C C . LEU A 1 88 ? 5.253 0.006 -10.734 1.00 91.12 88 LEU A C 1
ATOM 687 O O . LEU A 1 88 ? 6.001 0.914 -11.089 1.00 91.12 88 LEU A O 1
ATOM 691 N N . ALA A 1 89 ? 4.500 -0.670 -11.604 1.00 91.75 89 ALA A N 1
ATOM 692 C CA . ALA A 1 89 ? 4.470 -0.389 -13.036 1.00 91.75 89 ALA A CA 1
ATOM 693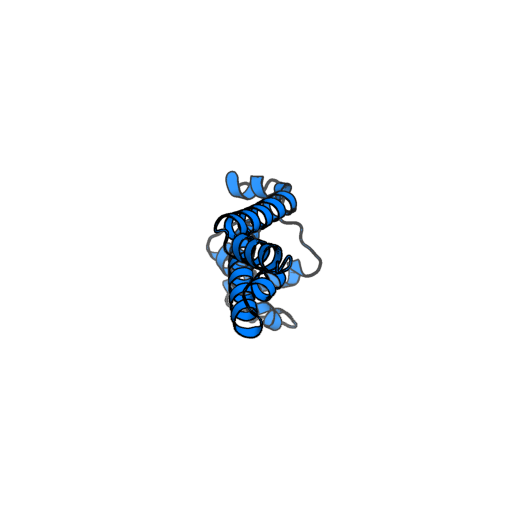 C C . ALA A 1 89 ? 3.907 1.010 -13.331 1.00 91.75 89 ALA A C 1
ATOM 695 O O . ALA A 1 89 ? 4.426 1.714 -14.198 1.00 91.75 89 ALA A O 1
ATOM 696 N N . GLY A 1 90 ? 2.889 1.448 -12.584 1.00 90.81 90 GLY A N 1
ATOM 697 C CA . GLY A 1 90 ? 2.358 2.809 -12.656 1.00 90.81 90 GLY A CA 1
ATOM 698 C C . GLY A 1 90 ? 3.410 3.857 -12.289 1.00 90.81 90 GLY A C 1
ATOM 699 O O . GLY A 1 90 ? 3.645 4.783 -13.065 1.00 90.81 90 GLY A O 1
ATOM 700 N N . LEU A 1 91 ? 4.113 3.661 -11.166 1.00 87.81 91 LEU A N 1
ATOM 701 C CA . LEU A 1 91 ? 5.227 4.530 -10.763 1.00 87.81 91 LEU A CA 1
ATOM 702 C C . LEU A 1 91 ? 6.314 4.579 -11.843 1.00 87.81 91 LEU A C 1
ATOM 704 O O . LEU A 1 91 ? 6.769 5.657 -12.225 1.00 87.81 91 LEU A O 1
ATOM 708 N N . ARG A 1 92 ? 6.672 3.414 -12.395 1.00 84.44 92 ARG A N 1
ATOM 709 C CA . ARG A 1 92 ? 7.688 3.284 -13.443 1.00 84.44 92 ARG A CA 1
ATOM 710 C C . ARG A 1 92 ? 7.295 3.997 -14.734 1.00 84.44 92 ARG A C 1
ATOM 712 O O . ARG A 1 92 ? 8.132 4.673 -15.324 1.00 84.44 92 ARG A O 1
ATOM 719 N N . THR A 1 93 ? 6.027 3.903 -15.131 1.00 86.62 93 THR A N 1
ATOM 720 C CA . THR A 1 93 ? 5.477 4.588 -16.315 1.00 86.62 93 THR A CA 1
ATOM 721 C C . THR A 1 93 ? 5.620 6.107 -16.197 1.00 86.62 93 THR A C 1
ATOM 723 O O . THR A 1 93 ? 5.859 6.791 -17.187 1.00 86.62 93 THR A O 1
ATOM 726 N N . TRP A 1 94 ? 5.526 6.639 -14.977 1.00 83.94 94 TRP A N 1
ATOM 727 C CA . TRP A 1 94 ? 5.647 8.070 -14.689 1.00 83.94 94 TRP A CA 1
ATOM 728 C C . TRP A 1 94 ? 7.087 8.470 -14.333 1.00 83.94 94 TRP A C 1
ATOM 730 O O . TRP A 1 94 ? 7.332 9.601 -13.924 1.00 83.94 94 TRP A O 1
ATOM 740 N N . SER A 1 95 ? 8.047 7.548 -14.491 1.00 80.88 95 SER A N 1
ATOM 741 C CA . SER A 1 95 ? 9.457 7.721 -14.115 1.00 80.88 95 SER A CA 1
ATOM 742 C C . SER A 1 95 ? 9.660 8.146 -12.655 1.00 80.88 95 SER A C 1
ATOM 744 O O . SER A 1 95 ? 10.654 8.787 -12.318 1.00 80.88 95 SER A O 1
ATOM 746 N N . LEU A 1 96 ? 8.726 7.775 -11.777 1.00 77.50 96 LEU A N 1
ATOM 747 C CA . LEU A 1 96 ? 8.829 8.024 -10.348 1.00 77.50 96 LEU A CA 1
ATOM 748 C C . LEU A 1 96 ? 9.759 6.996 -9.700 1.00 77.50 96 LEU A C 1
ATOM 750 O O . LEU A 1 96 ? 9.781 5.820 -10.074 1.00 77.50 96 LEU A O 1
ATOM 754 N N . ALA A 1 97 ? 10.514 7.444 -8.697 1.00 76.06 97 ALA A N 1
ATOM 755 C CA . ALA A 1 97 ? 11.310 6.560 -7.856 1.00 76.06 97 ALA A CA 1
ATOM 756 C C . ALA A 1 97 ? 10.414 5.563 -7.102 1.00 76.06 97 ALA A C 1
ATOM 758 O O . ALA A 1 97 ? 9.260 5.861 -6.781 1.00 76.06 97 ALA A O 1
ATOM 759 N N . TYR A 1 98 ? 10.955 4.391 -6.758 1.00 73.44 98 TYR A N 1
ATOM 760 C CA . TYR A 1 98 ? 10.210 3.389 -5.990 1.00 73.44 98 TYR A CA 1
ATOM 761 C C . TYR A 1 98 ? 9.808 3.868 -4.591 1.00 73.44 98 TYR A C 1
ATOM 763 O O . TYR A 1 98 ? 8.853 3.338 -4.034 1.00 73.44 98 TYR A O 1
ATOM 771 N N . ASP A 1 99 ? 10.435 4.921 -4.067 1.00 74.62 99 ASP A N 1
ATOM 772 C CA . ASP A 1 99 ? 10.055 5.571 -2.807 1.00 74.62 99 ASP A CA 1
ATOM 773 C C . ASP A 1 99 ? 8.610 6.103 -2.832 1.00 74.62 99 ASP A C 1
ATOM 775 O O . ASP A 1 99 ? 7.962 6.231 -1.795 1.00 74.62 99 ASP A O 1
ATOM 779 N N . TRP A 1 100 ? 8.043 6.337 -4.020 1.00 76.25 100 TRP A N 1
ATOM 780 C CA . TRP A 1 100 ? 6.633 6.689 -4.185 1.00 76.25 100 TRP A CA 1
ATOM 781 C C . TRP A 1 100 ? 5.669 5.529 -3.912 1.00 76.25 100 TRP A C 1
ATOM 783 O O . TRP A 1 100 ? 4.467 5.755 -3.777 1.00 76.25 100 TRP A O 1
ATOM 793 N N . VAL A 1 101 ? 6.151 4.291 -3.753 1.00 80.88 101 VAL A N 1
ATOM 794 C CA . VAL A 1 101 ? 5.301 3.173 -3.308 1.00 80.88 101 VAL A CA 1
ATOM 795 C C . VAL A 1 101 ? 4.770 3.400 -1.899 1.00 80.88 101 VAL A C 1
ATOM 797 O O . VAL A 1 101 ? 3.706 2.920 -1.527 1.00 80.88 101 VAL A O 1
ATOM 800 N N . MET A 1 102 ? 5.508 4.170 -1.120 1.00 76.69 102 MET A N 1
ATOM 801 C CA . MET A 1 102 ? 5.308 4.377 0.295 1.00 76.69 102 MET A CA 1
ATOM 802 C C . MET A 1 102 ? 4.058 5.234 0.604 1.00 76.69 102 MET A C 1
ATOM 804 O O . MET A 1 102 ? 3.197 4.780 1.364 1.00 76.69 102 MET A O 1
ATOM 808 N N . PRO A 1 103 ? 3.829 6.400 -0.042 1.00 75.44 103 PRO A N 1
ATOM 809 C CA . PRO A 1 103 ? 2.539 7.087 0.045 1.00 75.44 103 PRO A CA 1
ATOM 810 C C . PRO A 1 103 ? 1.386 6.263 -0.547 1.00 75.44 103 PRO A C 1
ATOM 812 O O . PRO A 1 103 ? 0.262 6.363 -0.063 1.00 75.44 103 PRO A O 1
ATOM 815 N N . VAL A 1 104 ? 1.629 5.403 -1.543 1.00 83.19 104 VAL A N 1
ATOM 816 C CA . VAL A 1 104 ? 0.582 4.491 -2.033 1.00 83.19 104 VAL A CA 1
ATOM 817 C C . VAL A 1 104 ? 0.203 3.479 -0.946 1.00 83.19 104 VAL A C 1
ATOM 819 O O . VAL A 1 104 ? -0.975 3.332 -0.629 1.00 83.19 104 VAL A O 1
ATOM 822 N N . GLN A 1 105 ? 1.180 2.833 -0.307 1.00 82.56 105 GLN A N 1
ATOM 823 C CA . GLN A 1 105 ? 0.955 1.906 0.806 1.00 82.56 105 GLN A CA 1
ATOM 824 C C . GLN A 1 105 ? 0.201 2.567 1.963 1.00 82.56 105 GLN A C 1
ATOM 826 O O . GLN A 1 105 ? -0.683 1.938 2.544 1.00 82.56 105 GLN A O 1
ATOM 831 N N . LEU A 1 106 ? 0.475 3.840 2.257 1.00 78.00 106 LEU A N 1
ATOM 832 C CA . LEU A 1 106 ? -0.316 4.619 3.211 1.00 78.00 106 LEU A CA 1
ATOM 833 C C . LEU A 1 106 ? -1.781 4.706 2.846 1.00 78.00 106 LEU A C 1
ATOM 835 O O . LEU A 1 106 ? -2.635 4.448 3.689 1.00 78.00 106 LEU A O 1
ATOM 839 N N . LEU A 1 107 ? -2.063 5.122 1.613 1.00 82.38 107 LEU A N 1
ATOM 840 C CA . LEU A 1 107 ? -3.428 5.335 1.154 1.00 82.38 107 LEU A CA 1
ATOM 841 C C . LEU A 1 107 ? -4.222 4.033 1.256 1.00 82.38 107 LEU A C 1
ATOM 843 O O . LEU A 1 107 ? -5.335 4.028 1.780 1.00 82.38 107 LEU A O 1
ATOM 847 N N . PHE A 1 108 ? -3.616 2.917 0.845 1.00 84.25 108 PHE A N 1
ATOM 848 C CA . PHE A 1 108 ? -4.225 1.595 0.977 1.00 84.25 108 PHE A CA 1
ATOM 849 C C . PHE A 1 108 ? -4.367 1.148 2.436 1.00 84.25 108 PHE A C 1
ATOM 851 O O . PHE A 1 108 ? -5.395 0.575 2.785 1.00 84.25 108 PHE A O 1
ATOM 858 N N . THR A 1 109 ? -3.396 1.443 3.302 1.00 81.25 109 THR A N 1
ATOM 859 C CA . THR A 1 109 ? -3.478 1.125 4.738 1.00 81.25 109 THR A CA 1
ATOM 860 C C . THR A 1 109 ? -4.597 1.914 5.414 1.00 81.25 109 THR A C 1
ATOM 862 O O . THR A 1 109 ? -5.395 1.341 6.147 1.00 81.25 109 THR A O 1
ATOM 865 N N . ALA A 1 110 ? -4.715 3.211 5.127 1.00 78.62 110 ALA A N 1
ATOM 866 C CA . ALA A 1 110 ? -5.786 4.053 5.647 1.00 78.62 110 ALA A CA 1
ATOM 867 C C . ALA A 1 110 ? -7.161 3.586 5.145 1.00 78.62 110 ALA A C 1
ATOM 869 O O . ALA A 1 110 ? -8.098 3.460 5.932 1.00 78.62 110 ALA A O 1
ATOM 870 N N . ALA A 1 111 ? -7.277 3.263 3.853 1.00 83.12 111 ALA A N 1
ATOM 871 C CA . ALA A 1 111 ? -8.503 2.704 3.290 1.00 83.12 111 ALA A CA 1
ATOM 872 C C . ALA A 1 111 ? -8.875 1.362 3.947 1.00 83.12 111 ALA A C 1
ATOM 874 O O . ALA A 1 111 ? -10.038 1.148 4.292 1.00 83.12 111 ALA A O 1
ATOM 875 N N . ALA A 1 112 ? -7.890 0.486 4.171 1.00 84.75 112 ALA A N 1
ATOM 876 C CA . ALA A 1 112 ? -8.082 -0.791 4.848 1.00 84.75 112 ALA A CA 1
ATOM 877 C C . ALA A 1 112 ? -8.521 -0.610 6.309 1.00 84.75 112 ALA A C 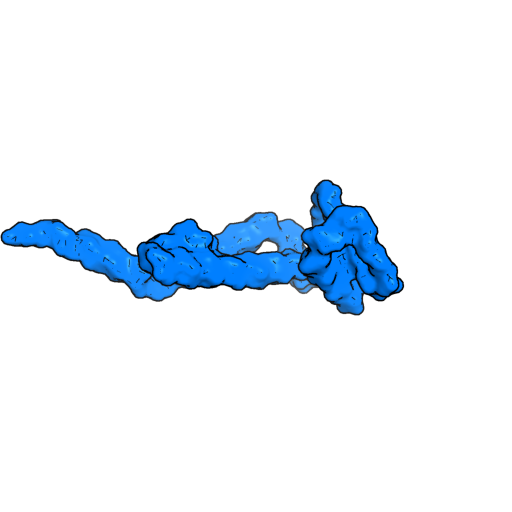1
ATOM 879 O O . ALA A 1 112 ? -9.465 -1.272 6.733 1.00 84.75 112 ALA A O 1
ATOM 880 N N . ALA A 1 113 ? -7.912 0.319 7.052 1.00 82.19 113 ALA A N 1
ATOM 881 C CA . ALA A 1 113 ? -8.297 0.636 8.427 1.00 82.19 113 ALA A CA 1
ATOM 882 C C . ALA A 1 113 ? -9.742 1.160 8.505 1.00 82.19 113 ALA A C 1
ATOM 884 O O . ALA A 1 113 ? -10.531 0.697 9.327 1.00 82.19 113 ALA A O 1
ATOM 885 N N . CYS A 1 114 ? -10.142 2.058 7.596 1.00 81.44 114 CYS A N 1
ATOM 886 C CA . CYS A 1 114 ? -11.525 2.538 7.503 1.00 81.44 114 CYS A CA 1
ATOM 887 C C . CYS A 1 114 ? -12.519 1.401 7.213 1.00 81.44 114 CYS A C 1
ATOM 889 O O . CYS A 1 114 ? -13.592 1.343 7.819 1.00 81.44 114 CYS A O 1
ATOM 891 N N . ALA A 1 115 ? -12.165 0.485 6.307 1.00 84.31 115 ALA A N 1
ATOM 892 C CA . ALA A 1 115 ? -12.993 -0.674 5.986 1.00 84.31 115 ALA A CA 1
ATOM 893 C C . ALA A 1 115 ? -13.105 -1.647 7.174 1.00 84.31 115 ALA A C 1
ATOM 895 O O . ALA A 1 115 ? -14.207 -2.095 7.497 1.00 84.31 115 ALA A O 1
ATOM 896 N N . ALA A 1 116 ? -11.992 -1.925 7.860 1.00 84.81 116 ALA A N 1
ATOM 897 C CA . ALA A 1 116 ? -11.951 -2.771 9.050 1.00 84.81 116 ALA A CA 1
ATOM 898 C C . ALA A 1 116 ? -12.774 -2.174 10.201 1.00 84.81 116 ALA A C 1
ATOM 900 O O . ALA A 1 116 ? -13.562 -2.885 10.828 1.00 84.81 116 ALA A O 1
ATOM 901 N N . PHE A 1 117 ? -12.675 -0.858 10.415 1.00 83.69 117 PHE A N 1
ATOM 902 C CA . PHE A 1 117 ? -13.508 -0.140 11.375 1.00 83.69 117 PHE A CA 1
ATOM 903 C C . PHE A 1 117 ? -14.996 -0.292 11.056 1.00 83.69 117 PHE A C 1
ATOM 905 O O . PHE A 1 117 ? -15.780 -0.637 11.942 1.00 83.69 117 PHE A O 1
ATOM 912 N N . GLY A 1 118 ? -15.389 -0.044 9.800 1.00 79.69 118 GLY A N 1
ATOM 913 C CA . GLY A 1 118 ? -16.776 -0.168 9.351 1.00 79.69 118 GLY A CA 1
ATOM 914 C C . GLY A 1 118 ? -17.323 -1.572 9.596 1.00 79.69 118 GLY A C 1
ATOM 915 O O . GLY A 1 118 ? -18.353 -1.725 10.249 1.00 79.69 118 GLY A O 1
ATOM 916 N N . LEU A 1 119 ? -16.576 -2.595 9.176 1.00 90.00 119 LEU A N 1
ATOM 917 C CA . LEU A 1 119 ? -16.954 -3.992 9.369 1.00 90.00 119 LEU A CA 1
ATOM 918 C C . LEU A 1 119 ? -17.067 -4.359 10.856 1.00 90.00 119 LEU A C 1
ATOM 920 O O . LEU A 1 119 ? -18.075 -4.920 11.281 1.00 90.00 119 LEU A O 1
ATOM 924 N N . GLY A 1 120 ? -16.065 -4.016 11.670 1.00 88.25 120 GLY A N 1
ATOM 925 C CA . GLY A 1 120 ? -16.082 -4.302 13.106 1.00 88.25 120 GLY A CA 1
ATOM 926 C C . GLY A 1 120 ? -17.227 -3.589 13.829 1.00 88.25 120 GLY A C 1
ATOM 927 O O . GLY A 1 120 ? -17.885 -4.180 14.690 1.00 88.25 120 GLY A O 1
ATOM 928 N N . ARG A 1 121 ? -17.520 -2.341 13.439 1.00 90.56 121 ARG A N 1
ATOM 929 C CA . ARG A 1 121 ? -18.651 -1.564 13.956 1.00 90.56 121 ARG A CA 1
ATOM 930 C C . ARG A 1 121 ? -19.982 -2.233 13.634 1.00 90.56 121 ARG A C 1
ATOM 932 O O . ARG A 1 121 ? -20.830 -2.317 14.521 1.00 90.56 121 ARG A O 1
ATOM 939 N N . ASP A 1 122 ? -20.155 -2.686 12.401 1.00 91.81 122 ASP A N 1
ATOM 940 C CA . ASP A 1 122 ? -21.418 -3.254 11.933 1.00 91.81 122 ASP A CA 1
ATOM 941 C C . ASP A 1 122 ? -21.667 -4.655 12.528 1.00 91.81 122 ASP A C 1
ATOM 943 O O . ASP A 1 122 ? -22.814 -5.026 12.765 1.00 91.81 122 ASP A O 1
ATOM 947 N N . VAL A 1 123 ? -20.604 -5.403 12.857 1.00 94.88 123 VAL A N 1
ATOM 948 C CA . VAL A 1 123 ? -20.698 -6.740 13.473 1.00 94.88 123 VAL A CA 1
ATOM 949 C C . VAL A 1 123 ? -20.922 -6.690 14.989 1.00 94.88 123 VAL A C 1
ATOM 951 O O . VAL A 1 123 ? -21.780 -7.403 15.506 1.00 94.88 123 VAL A O 1
ATOM 954 N N . ALA A 1 124 ? -20.136 -5.899 15.727 1.00 92.75 124 ALA A N 1
ATOM 955 C CA . ALA A 1 124 ? -20.094 -5.966 17.196 1.00 92.75 124 ALA A CA 1
ATOM 956 C C . ALA A 1 124 ? -20.095 -4.587 17.884 1.00 92.75 124 ALA A C 1
ATOM 958 O O . ALA A 1 124 ? -19.829 -4.467 19.083 1.00 92.75 124 ALA A O 1
ATOM 959 N N . GLY A 1 125 ? -20.439 -3.534 17.143 1.00 85.00 125 GLY A N 1
ATOM 960 C CA . GLY A 1 125 ? -20.531 -2.173 17.650 1.00 85.00 125 GLY A CA 1
ATOM 961 C C . GLY A 1 125 ? -19.204 -1.413 17.615 1.00 85.00 125 GLY A C 1
ATOM 962 O O . GLY A 1 125 ? -18.133 -1.937 17.320 1.00 85.00 125 GLY A O 1
ATOM 963 N N . ARG A 1 126 ? -19.269 -0.116 17.929 1.00 80.38 126 ARG A N 1
ATOM 964 C CA . ARG A 1 126 ? -18.184 0.852 17.680 1.00 80.38 126 ARG A CA 1
ATOM 965 C C . ARG A 1 126 ? -16.835 0.486 18.308 1.00 80.38 126 ARG A C 1
ATOM 967 O O . ARG A 1 126 ? -15.811 0.733 17.687 1.00 80.38 126 ARG A O 1
ATOM 974 N N . LEU A 1 127 ? -16.820 -0.118 19.499 1.00 84.44 127 LEU A N 1
ATOM 975 C CA . LEU A 1 127 ? -15.571 -0.539 20.147 1.00 84.44 127 LEU A CA 1
ATOM 976 C C . LEU A 1 127 ? -14.868 -1.660 19.366 1.00 84.44 127 LEU A C 1
ATOM 978 O O . LEU A 1 127 ? -13.649 -1.633 19.248 1.00 84.44 127 LEU A O 1
ATOM 982 N N . ALA A 1 128 ? -15.623 -2.608 18.805 1.00 82.94 128 ALA A N 1
ATOM 983 C CA . ALA A 1 128 ? -15.059 -3.658 17.963 1.00 82.94 128 ALA A CA 1
ATOM 984 C C . ALA A 1 128 ? -14.485 -3.084 16.662 1.00 82.94 128 ALA A C 1
ATOM 986 O O . ALA A 1 128 ? -13.422 -3.513 16.233 1.00 82.94 128 ALA A O 1
ATOM 987 N N . GLY A 1 129 ? -15.133 -2.061 16.093 1.00 79.44 129 GLY A N 1
ATOM 988 C CA . GLY A 1 129 ? -14.577 -1.291 14.978 1.00 79.44 129 GLY A CA 1
ATOM 989 C C . GLY A 1 129 ? -13.234 -0.643 15.321 1.00 79.44 129 GLY A C 1
ATOM 990 O O . GLY A 1 129 ? -12.281 -0.794 14.569 1.00 79.44 129 GLY A O 1
ATOM 991 N N . VAL A 1 130 ? -13.130 0.032 16.473 1.00 80.69 130 VAL A N 1
ATOM 992 C CA . VAL A 1 130 ? -11.870 0.667 16.915 1.00 80.69 130 VAL A CA 1
ATOM 993 C C . VAL A 1 130 ? -10.753 -0.355 17.134 1.00 80.69 130 VAL A C 1
ATOM 995 O O . VAL A 1 130 ? -9.611 -0.058 16.831 1.00 80.69 130 VAL A O 1
ATOM 998 N N . LEU A 1 131 ? -11.059 -1.539 17.670 1.00 83.56 131 LEU A N 1
ATOM 999 C CA . LEU A 1 131 ? -10.053 -2.583 17.904 1.00 83.56 131 LEU A CA 1
ATOM 1000 C C . LEU A 1 131 ? -9.623 -3.313 16.623 1.00 83.56 131 LEU A C 1
ATOM 1002 O O . LEU A 1 131 ? -8.569 -3.941 16.615 1.00 83.56 131 LEU A O 1
ATOM 1006 N N . ALA A 1 132 ? -10.459 -3.290 15.583 1.00 82.81 132 ALA A N 1
ATOM 1007 C CA . ALA A 1 132 ? -10.182 -3.940 14.306 1.00 82.81 132 ALA A CA 1
ATOM 1008 C C . ALA A 1 132 ? -9.321 -3.088 13.359 1.00 82.81 132 ALA A C 1
ATOM 1010 O O . ALA A 1 132 ? -8.688 -3.650 12.467 1.00 82.81 132 ALA A O 1
ATOM 1011 N N . ALA A 1 133 ? -9.346 -1.764 13.524 1.00 77.56 133 ALA A N 1
ATOM 1012 C CA . ALA A 1 133 ? -8.613 -0.794 12.710 1.00 77.56 133 ALA A CA 1
ATOM 1013 C C . ALA A 1 133 ? -7.229 -0.483 13.291 1.00 77.56 133 ALA A C 1
ATOM 1015 O O . ALA A 1 133 ? -6.300 -0.295 12.474 1.00 77.56 133 ALA A O 1
#

Sequence (133 aa):
MPKGLGRRNLFLRLLHWPHLELCGLLVLITVFLIRNYHVVGALVFGVAEFPADLGGDSGRYTSGADRWVSNEPLVGKQASYLGYILVLAGLRTWSLAYDWVMPVQLLFTAAAACAAFGLGRDVAGRLAGVLAA

Mean predicted aligned error: 11.02 Å